Protein AF-A0A3A0A5M6-F1 (afdb_monomer)

Sequence (154 aa):
FPLYAFDETLIRKNWFFARRGNGYIGLTASVPLTLISSGPGAHREIRAYGDEIAWLCQLGSADKEGSFDEFCTQLLTRPALLTVTAVDYTTPCGEKIEFGWSQPLRINGSLQEPRPARHYDSPYCQIGFPAEQIDIQVGDQVLQLDFSAGDESG

Secondary structure (DSSP, 8-state):
--GGGSSEEEEETTEEEEEETTEEEEEEESS-EEE--SSTTTTT-EEE-SSS--EEEEEEEHHHH-SHHHHHHHHHHS-EEE-SSEEEEE-TT--EEEEETTEEEEETTEEP--S-S-SEEETTEEE-SS-SEEEEEETTEEEEEE--------

pLDDT: mean 87.49, std 10.46, range [35.88, 97.62]

Foldseek 3Di:
DQPVQFPDWDDDPQWTWGHDDFKIKIKHKQARKDQACDDPCHNPDIDDDDDQMDMDMAIDGCVGQNDSVSVVVLVVPFDWDHHSAWTFGQHSVGWTWIDGPPDATDTNNHGDDPDDQFPDDDPQWTHGPPDQWTWGDDPPDIDIDGNVPPDPDD

Nearest PDB structures (foldseek):
  2m3x-assembly1_A  TM=3.750E-01  e=1.079E+00  Pyrococcus horikoshii OT3
  4uzr-assembly1_B  TM=3.810E-01  e=1.686E+00  Pyrococcus horikoshii

Radius of gyration: 20.17 Å; Cα contacts (8 Å, |Δi|>4): 268; chains: 1; bounding box: 36×50×45 Å

Mean predicted aligned error: 9.77 Å

Solvent-accessible surface area (backbone atoms only — not comparable to full-atom values): 9196 Å² total; per-residue (Å²): 95,51,56,86,78,35,82,42,73,49,78,55,96,61,32,44,34,39,28,47,91,59,38,35,40,38,37,36,49,44,49,73,61,42,74,36,78,63,71,98,52,37,51,32,37,70,44,69,84,74,95,69,71,33,74,47,78,48,77,49,30,42,91,79,48,43,55,71,66,51,42,51,50,56,59,74,73,48,78,62,50,54,39,65,58,40,37,45,39,61,47,98,90,66,50,39,39,37,35,33,86,92,40,72,44,21,52,72,81,44,78,49,81,93,63,71,85,38,69,39,80,50,100,38,31,74,40,46,74,89,60,53,60,49,63,41,42,60,90,94,46,72,48,78,46,77,59,76,80,73,81,85,83,132

Structure (mmCIF, N/CA/C/O backbone):
data_AF-A0A3A0A5M6-F1
#
_entry.id   AF-A0A3A0A5M6-F1
#
loop_
_atom_site.group_PDB
_atom_site.id
_atom_site.type_symbol
_atom_site.label_atom_id
_atom_site.label_alt_id
_atom_site.label_comp_id
_atom_site.label_asym_id
_atom_site.label_entity_id
_atom_site.label_seq_id
_atom_site.pdbx_PDB_ins_code
_atom_site.Cartn_x
_atom_site.Cartn_y
_atom_site.Cartn_z
_atom_site.occupancy
_atom_site.B_iso_or_equiv
_atom_site.auth_seq_id
_atom_site.auth_comp_id
_atom_site.auth_asym_id
_atom_site.auth_atom_id
_atom_site.pdbx_PDB_model_num
ATOM 1 N N . PHE A 1 1 ? -8.743 1.177 -8.657 1.00 67.50 1 PHE A N 1
ATOM 2 C CA . PHE A 1 1 ? -9.187 2.172 -7.660 1.00 67.50 1 PHE A CA 1
ATOM 3 C C . PHE A 1 1 ? -10.368 2.957 -8.240 1.00 67.50 1 PHE A C 1
ATOM 5 O O . PHE A 1 1 ? -10.160 3.981 -8.881 1.00 67.50 1 PHE A O 1
ATOM 12 N N . PRO A 1 2 ? -11.605 2.442 -8.131 1.00 79.44 2 PRO A N 1
ATOM 13 C CA . PRO A 1 2 ? -12.798 3.131 -8.628 1.00 79.44 2 PRO A CA 1
ATOM 14 C C . PRO A 1 2 ? -13.162 4.316 -7.735 1.00 79.44 2 PRO A C 1
ATOM 16 O O . PRO A 1 2 ? -13.688 4.109 -6.649 1.00 79.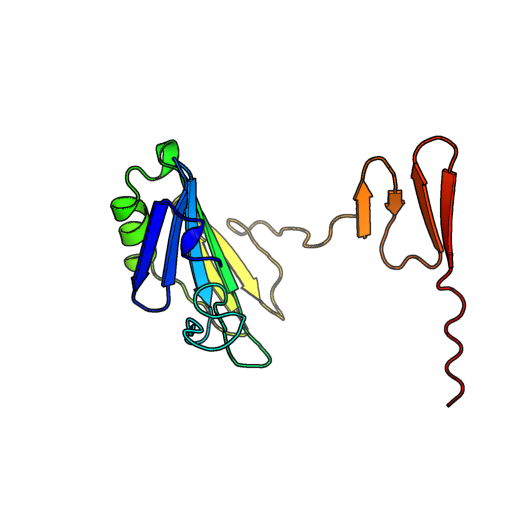44 2 PRO A O 1
ATOM 19 N N . LEU A 1 3 ? -12.926 5.549 -8.198 1.00 82.06 3 LEU A N 1
ATOM 20 C CA . LEU A 1 3 ? -13.213 6.753 -7.403 1.00 82.06 3 LEU A CA 1
ATOM 21 C C . LEU A 1 3 ? -14.687 6.834 -6.979 1.00 82.06 3 LEU A C 1
ATOM 23 O O . LEU A 1 3 ? -14.980 7.187 -5.845 1.00 82.06 3 LEU A O 1
ATOM 27 N N . TYR A 1 4 ? -15.607 6.420 -7.856 1.00 82.56 4 TYR A N 1
ATOM 28 C CA . TYR A 1 4 ? -17.050 6.425 -7.585 1.00 82.56 4 TYR A CA 1
ATOM 29 C C . TYR A 1 4 ? -17.480 5.487 -6.445 1.00 82.56 4 TYR A C 1
ATOM 31 O O . TYR A 1 4 ? -18.594 5.600 -5.941 1.00 82.56 4 TYR A O 1
ATOM 39 N N . ALA A 1 5 ? -16.647 4.506 -6.086 1.00 87.94 5 ALA A N 1
ATOM 40 C CA . ALA A 1 5 ? -16.981 3.523 -5.064 1.00 87.94 5 ALA A CA 1
ATOM 41 C C . ALA A 1 5 ? -16.618 4.000 -3.653 1.00 87.94 5 ALA A C 1
ATOM 43 O O . ALA A 1 5 ? -16.859 3.274 -2.691 1.00 87.94 5 ALA A O 1
ATOM 44 N N . PHE A 1 6 ? -16.040 5.187 -3.512 1.00 92.12 6 PHE A N 1
ATOM 45 C CA . PHE A 1 6 ? -15.626 5.741 -2.232 1.00 92.12 6 PHE A CA 1
ATOM 46 C C . PHE A 1 6 ? -16.515 6.919 -1.849 1.00 92.12 6 PHE A C 1
ATOM 48 O O . PHE A 1 6 ? -17.024 7.632 -2.710 1.00 92.12 6 PHE A O 1
ATOM 55 N N . ASP A 1 7 ? -16.698 7.108 -0.548 1.00 95.19 7 ASP A N 1
ATOM 56 C CA . ASP A 1 7 ? -17.467 8.235 -0.017 1.00 95.19 7 ASP A CA 1
ATOM 57 C C . ASP A 1 7 ? -16.674 9.539 -0.155 1.00 95.19 7 ASP A C 1
ATOM 59 O O . ASP A 1 7 ? -17.245 10.621 -0.244 1.00 95.19 7 ASP A O 1
ATOM 63 N N . GLU A 1 8 ? -15.345 9.427 -0.146 1.00 95.12 8 GLU A N 1
ATOM 64 C CA . GLU A 1 8 ? -14.420 10.548 -0.202 1.00 95.12 8 GLU A CA 1
ATOM 65 C C . GLU A 1 8 ? -13.075 10.092 -0.770 1.00 95.12 8 GLU A C 1
ATOM 67 O O . GLU A 1 8 ? -12.622 8.978 -0.493 1.00 95.12 8 GLU A O 1
ATOM 72 N N . THR A 1 9 ? -12.430 10.946 -1.565 1.00 94.81 9 THR A N 1
ATOM 73 C CA . THR A 1 9 ? -11.112 10.680 -2.154 1.00 94.81 9 THR A CA 1
ATOM 74 C C . THR A 1 9 ? -10.255 11.936 -2.136 1.00 94.81 9 THR A C 1
ATOM 76 O O . THR A 1 9 ? -10.761 13.022 -2.415 1.00 94.81 9 THR A O 1
ATOM 79 N N . LEU A 1 10 ? -8.954 11.786 -1.899 1.00 95.06 10 LEU A N 1
ATOM 80 C CA . LEU A 1 10 ? -7.986 12.881 -1.932 1.00 95.06 10 LEU A CA 1
ATOM 81 C C . LEU A 1 10 ? -6.741 12.440 -2.703 1.00 95.06 10 LEU A C 1
ATOM 83 O O . LEU A 1 10 ? -6.205 11.365 -2.456 1.00 95.06 10 LEU A O 1
ATOM 87 N N . ILE A 1 11 ? -6.257 13.278 -3.619 1.00 93.62 11 ILE A N 1
ATOM 88 C CA . ILE A 1 11 ? -5.008 13.039 -4.351 1.00 93.62 11 ILE A CA 1
ATOM 89 C C . ILE A 1 11 ? -4.036 14.156 -3.994 1.00 93.62 11 ILE A C 1
ATOM 91 O O . ILE A 1 11 ? -4.310 15.327 -4.259 1.00 93.62 11 ILE A O 1
ATOM 95 N N . ARG A 1 12 ? -2.906 13.820 -3.364 1.00 94.50 12 ARG A N 1
ATOM 96 C CA . ARG A 1 12 ? -1.949 14.826 -2.881 1.00 94.50 12 ARG A CA 1
ATOM 97 C C . ARG A 1 12 ? -0.543 14.253 -2.750 1.00 94.50 12 ARG A C 1
ATOM 99 O O . ARG A 1 12 ? -0.368 13.203 -2.154 1.00 94.50 12 ARG A O 1
ATOM 106 N N . LYS A 1 13 ? 0.474 14.968 -3.254 1.00 91.56 13 LYS A N 1
ATOM 107 C CA . LYS A 1 13 ? 1.904 14.589 -3.145 1.00 91.56 13 LYS A CA 1
ATOM 108 C C . LYS A 1 13 ? 2.176 13.108 -3.483 1.00 91.56 13 LYS A C 1
ATOM 110 O O . LYS A 1 13 ? 2.801 12.401 -2.703 1.00 91.56 13 LYS A O 1
ATOM 115 N N . ASN A 1 14 ? 1.688 12.650 -4.635 1.00 93.62 14 ASN A N 1
ATOM 116 C CA . ASN A 1 14 ? 1.785 11.260 -5.105 1.00 93.62 14 ASN A CA 1
ATOM 117 C C . ASN A 1 14 ? 0.960 10.209 -4.338 1.00 93.62 14 ASN A C 1
ATOM 119 O O . ASN A 1 14 ? 0.973 9.041 -4.707 1.00 93.62 14 ASN A O 1
ATOM 123 N N . TRP A 1 15 ? 0.211 10.604 -3.313 1.00 95.19 15 TRP A N 1
ATOM 124 C CA . TRP A 1 15 ? -0.703 9.711 -2.617 1.00 95.19 15 TRP A CA 1
ATOM 125 C C . TRP A 1 15 ? -2.112 9.785 -3.190 1.00 95.19 15 TRP A C 1
ATOM 127 O O . TRP A 1 15 ? -2.624 10.868 -3.485 1.00 95.19 15 TRP A O 1
ATOM 137 N N . PHE A 1 16 ? -2.744 8.620 -3.271 1.00 96.06 16 PHE A N 1
ATOM 138 C CA . PHE A 1 16 ? -4.157 8.429 -3.546 1.00 96.06 16 PHE A CA 1
ATOM 139 C C . PHE A 1 16 ? -4.833 7.903 -2.289 1.00 96.06 16 PHE A C 1
ATOM 141 O O . PHE A 1 16 ? -4.589 6.775 -1.863 1.00 96.06 16 PHE A O 1
ATOM 148 N N . PHE A 1 17 ? -5.690 8.727 -1.705 1.00 96.81 17 PHE A N 1
ATOM 149 C CA . PHE A 1 17 ? -6.452 8.399 -0.515 1.00 96.81 17 PHE A CA 1
ATOM 150 C C . PHE A 1 17 ? -7.912 8.162 -0.862 1.00 96.81 17 PHE A C 1
ATOM 152 O O . PHE A 1 17 ? -8.474 8.845 -1.724 1.00 96.81 17 PHE A O 1
ATOM 159 N N . ALA A 1 18 ? -8.540 7.236 -0.149 1.00 96.81 18 ALA A N 1
ATOM 160 C CA . ALA A 1 18 ? -9.980 7.063 -0.190 1.00 96.81 18 ALA A CA 1
ATOM 161 C C . ALA A 1 18 ? -10.559 6.601 1.145 1.00 96.81 18 ALA A C 1
ATOM 163 O O . ALA A 1 18 ? -9.887 5.935 1.937 1.00 96.81 18 ALA A O 1
ATOM 164 N N . ARG A 1 19 ? -11.838 6.919 1.346 1.00 97.31 19 ARG A N 1
ATOM 165 C CA . ARG A 1 19 ? -12.651 6.472 2.475 1.00 97.31 19 ARG A CA 1
ATOM 166 C C . ARG A 1 19 ? -13.902 5.743 2.004 1.00 97.31 19 ARG A C 1
ATOM 168 O O . ARG A 1 19 ? -14.564 6.166 1.058 1.00 97.31 19 ARG A O 1
ATOM 175 N N . ARG A 1 20 ? -14.273 4.687 2.726 1.00 96.50 20 ARG A N 1
ATOM 176 C CA . ARG A 1 20 ? -15.591 4.048 2.642 1.00 96.50 20 ARG A CA 1
ATOM 177 C C . ARG A 1 20 ? -16.085 3.714 4.045 1.00 96.50 20 ARG A C 1
ATOM 179 O O . ARG A 1 20 ? -15.456 2.928 4.750 1.00 96.50 20 ARG A O 1
ATOM 186 N N . GLY A 1 21 ? -17.205 4.302 4.456 1.00 95.81 21 GLY A N 1
ATOM 187 C CA . GLY A 1 21 ? -17.671 4.266 5.838 1.00 95.81 21 GLY A CA 1
ATOM 188 C C . GLY A 1 21 ? -16.569 4.747 6.784 1.00 95.81 21 GLY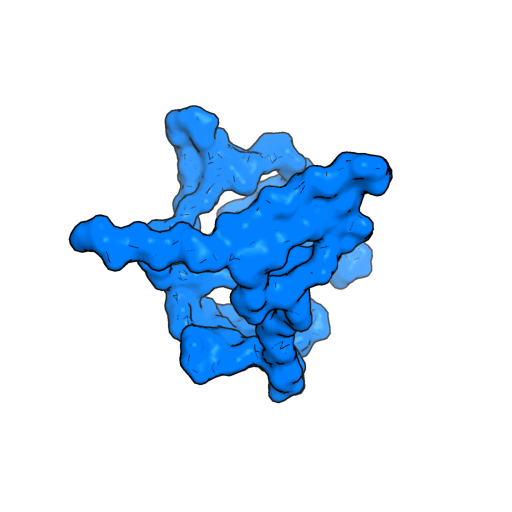 A C 1
ATOM 189 O O . GLY A 1 21 ? -16.041 5.849 6.611 1.00 95.81 21 GLY A O 1
ATOM 190 N N . ASN A 1 22 ? -16.193 3.872 7.718 1.00 96.25 22 ASN A N 1
ATOM 191 C CA . ASN A 1 22 ? -15.133 4.097 8.701 1.00 96.25 22 ASN A CA 1
ATOM 192 C C . ASN A 1 22 ? -13.772 3.514 8.279 1.00 96.25 22 ASN A C 1
ATOM 194 O O . ASN A 1 22 ? -12.868 3.479 9.105 1.00 96.25 22 ASN A O 1
ATOM 198 N N . GLY A 1 23 ? -13.621 3.011 7.049 1.00 96.69 23 GLY A N 1
ATOM 199 C CA . GLY A 1 23 ? -12.370 2.443 6.538 1.00 96.69 23 GLY A CA 1
ATOM 200 C C . GLY A 1 23 ? -11.633 3.400 5.604 1.00 96.69 23 GLY A C 1
ATOM 201 O O . GLY A 1 23 ? -12.259 4.041 4.753 1.00 96.69 23 GLY A O 1
ATOM 202 N N . TYR A 1 24 ? -10.309 3.470 5.741 1.00 97.31 24 TYR A N 1
ATOM 203 C CA . TYR A 1 24 ? -9.419 4.344 4.974 1.00 97.31 24 TYR A CA 1
ATOM 204 C C . TYR A 1 24 ? -8.363 3.541 4.220 1.00 97.31 24 TYR A C 1
ATOM 206 O O . TYR A 1 24 ? -7.890 2.503 4.683 1.00 97.31 24 TYR A O 1
ATOM 214 N N . ILE A 1 25 ? -7.952 4.065 3.071 1.00 96.19 25 ILE A N 1
ATOM 215 C CA . ILE A 1 25 ? -6.805 3.575 2.312 1.00 96.19 25 ILE A CA 1
ATOM 216 C C . ILE A 1 25 ? -5.969 4.759 1.836 1.00 96.19 25 ILE A C 1
ATOM 218 O O . ILE A 1 25 ? -6.509 5.756 1.358 1.00 96.19 25 ILE A O 1
ATOM 222 N N . GLY A 1 26 ? -4.652 4.637 1.958 1.00 95.75 26 GLY A N 1
ATOM 223 C CA . GLY A 1 26 ? -3.664 5.480 1.299 1.00 95.75 26 GLY A CA 1
ATOM 224 C C . GLY A 1 26 ? -2.774 4.613 0.418 1.00 95.75 26 GLY A C 1
ATOM 225 O O . GLY A 1 26 ? -2.207 3.630 0.891 1.00 95.75 26 GLY A O 1
ATOM 226 N N . LEU A 1 27 ? -2.651 4.974 -0.855 1.00 95.50 27 LEU A N 1
ATOM 227 C CA . LEU A 1 27 ? -1.825 4.281 -1.838 1.00 95.50 27 LEU A CA 1
ATOM 228 C C . LEU A 1 27 ? -0.789 5.242 -2.425 1.00 95.50 27 LEU A C 1
ATOM 230 O O . LEU A 1 27 ? -1.138 6.342 -2.850 1.00 95.50 27 LEU A O 1
ATOM 234 N N . THR A 1 28 ? 0.468 4.818 -2.482 1.00 94.50 28 THR A N 1
ATOM 235 C CA . THR A 1 28 ? 1.551 5.526 -3.179 1.00 94.50 28 THR A CA 1
ATOM 236 C C . THR A 1 28 ? 2.503 4.530 -3.839 1.00 94.50 28 THR A C 1
ATOM 238 O O . THR A 1 28 ? 2.403 3.318 -3.623 1.00 94.50 28 THR A O 1
ATOM 241 N N . ALA A 1 29 ? 3.426 5.035 -4.649 1.00 94.12 29 ALA A N 1
ATOM 242 C CA . ALA A 1 29 ? 4.473 4.244 -5.279 1.00 94.12 29 ALA A CA 1
ATOM 243 C C . ALA A 1 29 ? 5.808 4.999 -5.309 1.00 94.12 29 ALA A C 1
ATOM 245 O O . ALA A 1 29 ? 5.854 6.219 -5.129 1.00 94.12 29 ALA A O 1
ATOM 246 N N . SER A 1 30 ? 6.892 4.266 -5.576 1.00 93.00 30 SER A N 1
ATOM 247 C CA . SER A 1 30 ? 8.243 4.816 -5.774 1.00 93.00 30 SER A CA 1
ATOM 248 C C . SER A 1 30 ? 8.347 5.744 -6.989 1.00 93.00 30 SER A C 1
ATOM 250 O O . SER A 1 30 ? 9.332 6.464 -7.134 1.00 93.00 30 SER A O 1
ATOM 252 N N . VAL A 1 31 ? 7.339 5.734 -7.866 1.00 92.88 31 VAL A N 1
ATOM 253 C CA . VAL A 1 31 ? 7.233 6.587 -9.055 1.00 92.88 31 VAL A CA 1
ATOM 254 C C . VAL A 1 31 ? 5.922 7.387 -9.039 1.00 92.88 31 VAL A C 1
ATOM 256 O O . VAL A 1 31 ? 4.987 7.021 -8.317 1.00 92.88 31 VAL A O 1
ATOM 259 N N . PRO A 1 32 ? 5.814 8.476 -9.827 1.00 93.38 32 PRO A N 1
ATOM 260 C CA . PRO A 1 32 ? 4.580 9.243 -9.937 1.00 93.38 32 PRO A CA 1
ATOM 261 C C . PRO A 1 32 ? 3.379 8.402 -10.392 1.00 93.38 32 PRO A C 1
ATOM 263 O O . PRO A 1 32 ? 3.436 7.690 -11.396 1.00 93.38 32 PRO A O 1
ATOM 266 N N . LEU A 1 33 ? 2.271 8.534 -9.671 1.00 94.00 33 L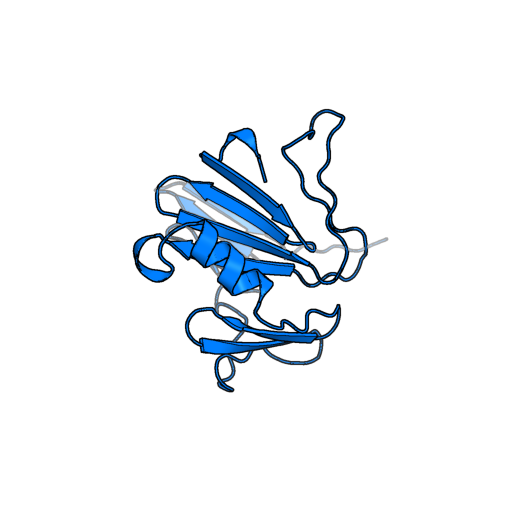EU A N 1
ATOM 267 C CA . LEU A 1 33 ? 0.999 7.886 -9.945 1.00 94.00 33 LEU A CA 1
ATOM 268 C C . LEU A 1 33 ? 0.120 8.766 -10.835 1.00 94.00 33 LEU A C 1
ATOM 270 O O . LEU A 1 33 ? -0.070 9.956 -10.583 1.00 94.00 33 LEU A O 1
ATOM 274 N N . THR A 1 34 ? -0.464 8.156 -11.863 1.00 92.38 34 THR A N 1
ATOM 275 C CA . THR A 1 34 ? -1.373 8.810 -12.808 1.00 92.38 34 THR A CA 1
ATOM 276 C C . THR A 1 34 ? -2.780 8.253 -12.652 1.00 92.38 34 THR A C 1
ATOM 278 O O . THR A 1 34 ? -2.999 7.054 -12.826 1.00 92.38 34 THR A O 1
ATOM 281 N N . LEU A 1 35 ? -3.751 9.126 -12.380 1.00 90.25 35 LEU A N 1
ATOM 282 C CA . LEU A 1 35 ? -5.164 8.780 -12.512 1.00 90.25 35 LEU A CA 1
ATOM 283 C C . LEU A 1 35 ? -5.534 8.760 -13.994 1.00 90.25 35 LEU A C 1
ATOM 285 O O . LEU A 1 35 ? -5.402 9.773 -14.680 1.00 90.25 35 LEU A O 1
ATOM 289 N N . ILE A 1 36 ? -6.049 7.637 -14.478 1.00 91.50 36 ILE A N 1
ATOM 290 C CA . ILE A 1 36 ? -6.558 7.559 -15.846 1.00 91.50 36 ILE A CA 1
ATOM 291 C C . ILE A 1 36 ? -7.905 8.277 -15.905 1.00 91.50 36 ILE A C 1
ATOM 293 O O . ILE A 1 36 ? -8.833 7.898 -15.199 1.00 91.50 36 ILE A O 1
ATOM 297 N N . SER A 1 37 ? -8.017 9.322 -16.726 1.00 86.06 37 SER A N 1
ATOM 298 C CA . SER A 1 37 ? -9.216 10.170 -16.850 1.00 86.06 37 SER A CA 1
ATOM 299 C C . SER A 1 37 ? -9.966 9.999 -18.175 1.00 86.06 37 SER A C 1
ATOM 301 O O . SER A 1 37 ? -10.987 10.646 -18.390 1.00 86.06 37 SER A O 1
ATOM 303 N N . SER A 1 38 ? -9.492 9.127 -19.068 1.00 85.75 38 SER A N 1
ATOM 304 C CA . SER A 1 38 ? -10.107 8.874 -20.374 1.00 85.75 38 SER A CA 1
ATOM 305 C C . SER A 1 38 ? -10.101 7.386 -20.744 1.00 85.75 38 SER A C 1
ATOM 307 O O . SER A 1 38 ? -9.360 6.583 -20.175 1.00 85.75 38 SER A O 1
ATOM 309 N N . GLY A 1 39 ? -10.969 7.011 -21.688 1.00 84.50 39 GLY A N 1
ATOM 310 C CA . GLY A 1 39 ? -11.160 5.624 -22.118 1.00 84.50 39 GLY A CA 1
ATOM 311 C C . GLY A 1 39 ? -12.030 4.783 -21.166 1.00 84.50 39 GLY A C 1
ATOM 312 O O . GLY A 1 39 ? -12.557 5.295 -20.179 1.00 84.50 39 GLY A O 1
ATOM 313 N N . PRO A 1 40 ? -12.199 3.476 -21.442 1.00 76.19 40 PRO A N 1
ATOM 314 C CA . PRO A 1 40 ? -13.114 2.603 -20.689 1.00 76.19 40 PRO A CA 1
ATOM 315 C C . PRO A 1 40 ? -12.785 2.453 -19.191 1.00 76.19 40 PRO A C 1
ATOM 317 O O . PRO A 1 40 ? -13.668 2.155 -18.386 1.00 76.19 40 PRO A O 1
ATOM 320 N N . GLY A 1 41 ? -11.516 2.657 -18.816 1.00 72.25 41 GLY A N 1
ATOM 321 C CA . GLY A 1 41 ? -11.014 2.607 -17.436 1.00 72.25 41 GLY A CA 1
ATOM 322 C C . GLY A 1 41 ? -10.969 3.961 -16.717 1.00 72.25 41 GLY A C 1
ATOM 323 O O . GLY A 1 41 ? -10.451 4.034 -15.599 1.00 72.25 41 GLY A O 1
ATOM 324 N N . ALA A 1 42 ? -11.487 5.030 -17.335 1.00 80.19 42 ALA A N 1
ATOM 325 C CA . ALA A 1 42 ? -11.470 6.374 -16.767 1.00 80.19 42 ALA A CA 1
ATOM 326 C C . ALA A 1 42 ? -12.032 6.402 -15.337 1.00 80.19 42 ALA A C 1
ATOM 328 O O . ALA A 1 42 ? -13.065 5.802 -15.039 1.00 80.19 42 ALA A O 1
ATOM 329 N N . HIS A 1 43 ? -11.332 7.101 -14.447 1.00 81.44 43 HIS A N 1
ATOM 330 C CA . HIS A 1 43 ? -11.639 7.273 -13.027 1.00 81.44 43 HIS A CA 1
ATOM 331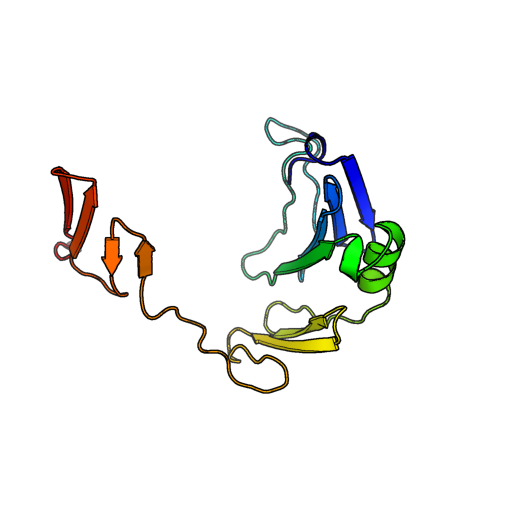 C C . HIS A 1 43 ? -11.713 5.966 -12.218 1.00 81.44 43 HIS A C 1
ATOM 333 O O . HIS A 1 43 ? -12.229 5.947 -11.096 1.00 81.44 43 HIS A O 1
ATOM 339 N N . ARG A 1 44 ? -11.194 4.863 -12.776 1.00 84.31 44 ARG A N 1
ATOM 340 C CA . ARG A 1 44 ? -11.173 3.535 -12.140 1.00 84.31 44 ARG A CA 1
ATOM 341 C C . ARG A 1 44 ? -9.783 2.946 -11.984 1.00 84.31 44 ARG A C 1
ATOM 343 O O . ARG A 1 44 ? -9.602 1.965 -11.253 1.00 84.31 44 ARG A O 1
ATOM 350 N N . GLU A 1 45 ? -8.807 3.573 -12.615 1.00 87.38 45 GLU A N 1
ATOM 351 C CA . GLU A 1 45 ? -7.457 3.067 -12.735 1.00 87.38 45 GLU A CA 1
ATOM 352 C C . GLU A 1 45 ? -6.444 4.122 -12.295 1.00 87.38 45 GLU A C 1
ATOM 354 O O . GLU A 1 45 ? -6.506 5.285 -12.696 1.00 87.38 45 GLU A O 1
ATOM 359 N N . ILE A 1 46 ? -5.508 3.679 -11.461 1.00 90.50 46 ILE A N 1
ATOM 360 C CA . ILE A 1 46 ? -4.304 4.421 -11.109 1.00 90.50 46 ILE A CA 1
ATOM 361 C C . ILE A 1 46 ? -3.152 3.635 -11.715 1.00 90.50 46 ILE A C 1
ATOM 363 O O . ILE A 1 46 ? -3.082 2.421 -11.520 1.00 90.50 46 ILE A O 1
ATOM 367 N N . ARG A 1 47 ? -2.263 4.316 -12.435 1.00 92.38 47 ARG A N 1
ATOM 368 C CA . ARG A 1 47 ? -1.082 3.702 -13.040 1.00 92.38 47 ARG A CA 1
ATOM 369 C C . ARG A 1 47 ? 0.193 4.272 -12.456 1.00 92.38 47 ARG A C 1
ATOM 371 O O . ARG A 1 47 ? 0.324 5.485 -12.312 1.00 92.38 47 ARG A O 1
ATOM 378 N N . ALA A 1 48 ? 1.129 3.376 -12.197 1.00 93.00 48 ALA A N 1
ATOM 379 C CA . ALA A 1 48 ? 2.538 3.674 -12.035 1.00 93.00 48 ALA A CA 1
ATOM 380 C C . ALA A 1 48 ? 3.240 3.107 -13.275 1.00 93.00 48 ALA A C 1
ATOM 382 O O . ALA A 1 48 ? 3.001 1.952 -13.623 1.00 93.00 48 ALA A O 1
ATOM 383 N N . TYR A 1 49 ? 4.033 3.915 -13.975 1.00 91.75 49 TYR A N 1
ATOM 384 C CA . TYR A 1 49 ? 4.704 3.487 -15.205 1.00 91.75 49 TYR A CA 1
ATOM 385 C C . TYR A 1 49 ? 6.162 3.124 -14.919 1.00 91.75 49 TYR A C 1
ATOM 387 O O . TYR A 1 49 ? 6.881 3.922 -14.318 1.00 91.75 49 TYR A O 1
ATOM 395 N N . GLY A 1 50 ? 6.582 1.942 -15.371 1.00 88.88 50 GLY A N 1
ATOM 396 C CA . GLY A 1 50 ? 7.924 1.394 -15.171 1.00 88.88 50 GLY A CA 1
ATOM 397 C C . GLY A 1 50 ? 7.891 -0.115 -14.921 1.00 88.88 50 GLY A C 1
ATOM 398 O O . GLY A 1 50 ? 6.841 -0.664 -14.592 1.00 88.88 50 GLY A O 1
ATOM 399 N N . ASP A 1 51 ? 9.043 -0.764 -15.071 1.00 86.31 51 ASP A N 1
ATOM 400 C CA . ASP A 1 51 ? 9.173 -2.220 -14.902 1.00 86.31 51 ASP A CA 1
ATOM 401 C C . ASP A 1 51 ? 9.488 -2.612 -13.453 1.00 86.31 51 ASP A C 1
ATOM 403 O O . ASP A 1 51 ? 9.154 -3.705 -13.001 1.00 86.31 51 ASP A O 1
ATOM 407 N N . GLU A 1 52 ? 10.084 -1.694 -12.693 1.00 88.25 52 GLU A N 1
ATOM 408 C CA . GLU A 1 52 ? 10.465 -1.911 -11.305 1.00 88.25 52 GLU A CA 1
ATOM 409 C C . GLU A 1 52 ? 9.839 -0.819 -10.428 1.00 88.25 52 GLU A C 1
ATOM 411 O O . GLU A 1 52 ? 10.207 0.357 -10.490 1.00 88.25 52 GLU A O 1
ATOM 416 N N . ILE A 1 53 ? 8.836 -1.193 -9.631 1.00 90.88 53 ILE A N 1
ATOM 417 C CA . ILE A 1 53 ? 8.030 -0.244 -8.856 1.00 90.88 53 ILE A CA 1
ATOM 418 C C . ILE A 1 53 ? 7.739 -0.825 -7.479 1.00 90.88 53 ILE A C 1
ATOM 420 O O . ILE A 1 53 ? 7.145 -1.897 -7.361 1.00 90.88 53 ILE A O 1
ATOM 424 N N . ALA A 1 54 ? 8.086 -0.077 -6.434 1.00 90.19 54 ALA A N 1
ATOM 425 C CA . ALA A 1 54 ? 7.635 -0.379 -5.086 1.00 90.19 54 ALA A CA 1
ATOM 426 C C . ALA A 1 54 ? 6.307 0.335 -4.822 1.00 90.19 54 ALA A C 1
ATOM 428 O O . ALA A 1 54 ? 6.183 1.542 -5.039 1.00 90.19 54 ALA A O 1
ATOM 429 N N . TRP A 1 55 ? 5.320 -0.412 -4.335 1.00 92.00 55 TRP A N 1
ATOM 430 C CA . TRP A 1 55 ? 4.023 0.114 -3.922 1.00 92.00 55 TRP A CA 1
ATOM 431 C C . TRP A 1 55 ? 3.920 0.112 -2.404 1.00 92.00 55 TRP A C 1
ATOM 433 O O . TRP A 1 55 ? 4.327 -0.846 -1.749 1.00 92.00 55 TRP A O 1
ATOM 443 N N . LEU A 1 56 ? 3.322 1.164 -1.855 1.00 92.38 56 LEU A N 1
ATOM 444 C CA . LEU A 1 56 ? 2.987 1.250 -0.442 1.00 92.38 56 LEU A CA 1
ATOM 445 C C . LEU A 1 56 ? 1.481 1.457 -0.304 1.00 92.38 56 LEU A C 1
ATOM 447 O O . LEU A 1 56 ? 0.925 2.436 -0.804 1.00 92.38 56 LEU A O 1
ATOM 451 N N . CYS A 1 57 ? 0.837 0.522 0.390 1.00 93.88 57 CYS A N 1
ATOM 452 C CA . CYS A 1 57 ? -0.575 0.574 0.731 1.00 93.88 57 CYS A CA 1
ATOM 453 C C . CYS A 1 57 ? -0.711 0.607 2.252 1.00 93.88 57 CYS A C 1
ATOM 455 O O . CYS A 1 57 ? -0.356 -0.353 2.930 1.00 93.88 57 CYS A O 1
ATOM 457 N N . GLN A 1 58 ? -1.258 1.699 2.777 1.00 94.81 58 GLN A N 1
ATOM 458 C CA . GLN A 1 58 ? -1.585 1.838 4.187 1.00 94.81 58 GLN A CA 1
ATOM 459 C C . GLN A 1 58 ? -3.100 1.802 4.348 1.00 94.81 58 GLN A C 1
ATOM 461 O O . GLN A 1 58 ? -3.819 2.614 3.764 1.00 94.81 58 GLN A O 1
ATOM 466 N N . LEU A 1 59 ? -3.578 0.867 5.162 1.00 95.38 59 LEU A N 1
ATOM 467 C CA . LEU A 1 59 ? -4.974 0.807 5.577 1.00 95.38 59 LEU A CA 1
ATOM 468 C C . LEU A 1 59 ? -5.142 1.519 6.917 1.00 95.38 59 LEU A C 1
ATOM 470 O O . LEU A 1 59 ? -4.223 1.537 7.737 1.00 95.38 59 LEU A O 1
ATOM 474 N N . GLY A 1 60 ? -6.315 2.097 7.129 1.00 94.50 60 GLY A N 1
ATOM 475 C CA . GLY A 1 60 ? -6.673 2.774 8.367 1.00 94.50 60 GLY A CA 1
ATOM 476 C C . GLY A 1 60 ? -8.168 2.699 8.633 1.00 94.50 60 GLY A C 1
ATOM 477 O O . GLY A 1 60 ? -8.940 2.150 7.842 1.00 94.50 60 GLY A O 1
ATOM 478 N N . SER A 1 61 ? -8.581 3.249 9.762 1.00 96.00 61 SER A N 1
ATOM 479 C CA . SER A 1 61 ? -9.971 3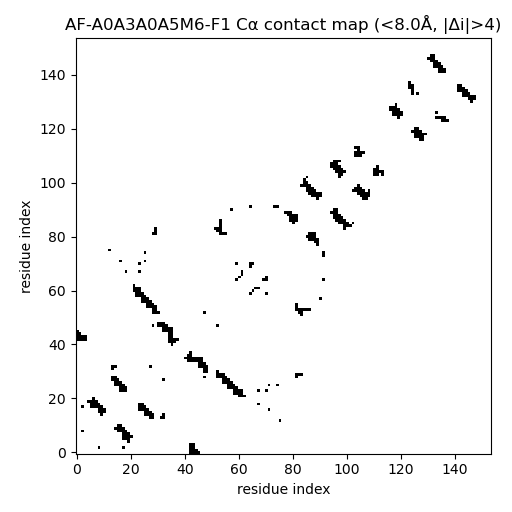.313 10.182 1.00 96.00 61 SER A CA 1
ATOM 480 C C . SER A 1 61 ? -10.236 4.500 11.096 1.00 96.00 61 SER A C 1
ATOM 482 O O . SER A 1 61 ? -9.322 5.012 11.744 1.00 96.00 61 SER A O 1
ATOM 484 N N . ALA A 1 62 ? -11.508 4.875 11.211 1.00 95.75 62 ALA A N 1
ATOM 485 C CA . ALA A 1 62 ? -11.930 5.938 12.113 1.00 95.75 62 ALA A CA 1
ATOM 486 C C . ALA A 1 62 ? -11.532 5.680 13.574 1.00 95.75 62 ALA A C 1
ATOM 488 O O . ALA A 1 62 ? -11.108 6.595 14.276 1.00 95.75 62 ALA A O 1
ATOM 489 N N . ASP A 1 63 ? -11.604 4.419 14.003 1.00 94.00 63 ASP A N 1
ATOM 490 C CA . ASP A 1 63 ? -11.348 4.021 15.388 1.00 94.00 63 ASP A CA 1
ATOM 491 C C . ASP A 1 63 ? -9.867 4.133 15.782 1.00 94.00 63 ASP A C 1
ATOM 493 O O . ASP A 1 63 ? -9.554 4.310 16.958 1.00 94.00 63 ASP A O 1
ATOM 497 N N . LYS A 1 64 ? -8.949 4.011 14.813 1.00 91.94 64 LYS A N 1
ATOM 498 C CA . LYS A 1 64 ? -7.499 4.003 15.060 1.00 91.94 64 LYS A CA 1
ATOM 499 C C . LYS A 1 64 ? -6.823 5.322 14.701 1.00 91.94 64 LYS A C 1
ATOM 501 O O . LYS A 1 64 ? -5.972 5.788 15.452 1.00 91.94 64 LYS A O 1
ATOM 506 N N . GLU A 1 65 ? -7.181 5.918 13.565 1.00 93.19 65 GLU A N 1
ATOM 507 C CA . GLU A 1 65 ? -6.505 7.108 13.033 1.00 93.19 65 GLU A CA 1
ATOM 508 C C . GLU A 1 65 ? -7.359 8.382 13.089 1.00 93.19 65 GLU A C 1
ATOM 510 O O . GLU A 1 65 ? -6.888 9.439 12.666 1.00 93.19 65 GLU A O 1
ATOM 515 N N . GLY A 1 66 ? -8.573 8.303 13.642 1.00 95.19 66 GLY A N 1
ATOM 516 C CA . GLY A 1 66 ? -9.481 9.438 13.761 1.00 95.19 66 GLY A CA 1
ATOM 517 C C . GLY A 1 66 ? -10.180 9.756 12.443 1.00 95.19 66 GLY A C 1
ATOM 518 O O . GLY A 1 66 ? -10.576 8.875 11.685 1.00 95.19 66 GLY A O 1
ATOM 519 N N . SER A 1 67 ? -10.385 11.028 12.147 1.00 97.25 67 SER A N 1
ATOM 520 C CA . SER A 1 67 ? -10.976 11.465 10.886 1.00 97.25 67 SER A CA 1
ATOM 521 C C . SER A 1 67 ? -10.110 11.099 9.671 1.00 97.25 67 SER A C 1
ATOM 523 O O . SER A 1 67 ? -8.905 10.858 9.755 1.00 97.25 67 SER A O 1
ATOM 525 N N . PHE A 1 68 ? -10.730 11.091 8.493 1.00 97.62 68 PHE A N 1
ATOM 526 C CA . PHE A 1 68 ? -10.020 10.840 7.238 1.00 97.62 68 PHE A CA 1
ATOM 527 C C . PHE A 1 68 ? -8.927 11.873 6.946 1.00 97.62 68 PHE A C 1
ATOM 529 O O . PHE A 1 68 ? -7.871 11.518 6.421 1.00 97.62 68 PHE A O 1
ATOM 536 N N . ASP A 1 69 ? -9.153 13.136 7.311 1.00 97.44 69 ASP A N 1
ATOM 537 C CA . ASP A 1 69 ? -8.159 14.198 7.147 1.00 97.44 69 ASP A CA 1
ATOM 538 C C . ASP A 1 69 ? -6.956 14.001 8.082 1.00 97.44 69 ASP A C 1
ATOM 540 O O . ASP A 1 69 ? -5.809 14.163 7.657 1.00 97.44 69 ASP A O 1
ATOM 544 N N . GLU A 1 70 ? -7.192 13.554 9.322 1.00 96.50 70 GLU A N 1
ATOM 545 C CA . GLU A 1 70 ? -6.123 13.180 10.254 1.00 96.50 70 GLU A CA 1
ATOM 546 C C . GLU A 1 70 ? -5.297 12.016 9.699 1.00 96.50 70 GLU A C 1
ATOM 548 O O . GLU A 1 70 ? -4.068 12.105 9.668 1.00 96.50 70 GLU A O 1
ATOM 553 N N . PHE A 1 71 ? -5.943 10.973 9.167 1.00 96.69 71 PHE A N 1
ATOM 554 C CA . PHE A 1 71 ? -5.259 9.869 8.4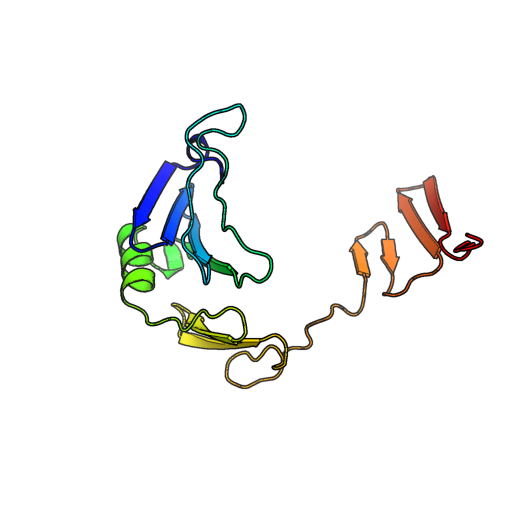86 1.00 96.69 71 PHE A CA 1
ATOM 555 C C . PHE A 1 71 ? -4.400 10.354 7.304 1.00 96.69 71 PHE A C 1
ATOM 557 O O . PHE A 1 71 ? -3.211 10.031 7.218 1.00 96.69 71 PHE A O 1
ATOM 564 N N . CYS A 1 72 ? -4.960 11.178 6.412 1.00 96.75 72 CYS A N 1
ATOM 565 C CA . CYS A 1 72 ? -4.227 11.722 5.266 1.00 96.75 72 CYS A CA 1
ATOM 566 C C . CYS A 1 72 ? -3.026 12.568 5.715 1.00 96.75 72 CYS A C 1
ATOM 568 O O . CYS A 1 72 ? -1.915 12.414 5.201 1.00 96.75 72 CYS A O 1
ATOM 570 N N . THR A 1 73 ? -3.226 13.441 6.703 1.00 95.88 73 THR A N 1
ATOM 571 C CA . THR A 1 73 ? -2.181 14.307 7.263 1.00 95.88 73 THR A CA 1
ATOM 572 C C . THR A 1 73 ? -1.060 13.491 7.899 1.00 95.88 73 THR A C 1
ATOM 574 O O . THR A 1 73 ? 0.120 13.790 7.686 1.00 95.88 73 THR A O 1
ATOM 577 N N . GLN A 1 74 ? -1.402 12.416 8.607 1.00 94.56 74 GLN A N 1
ATOM 578 C CA . GLN A 1 74 ? -0.434 11.499 9.197 1.00 94.56 74 GLN A CA 1
ATOM 579 C C . GLN A 1 74 ? 0.463 10.828 8.152 1.00 94.56 74 GLN A C 1
ATOM 581 O O . GLN A 1 74 ? 1.653 10.665 8.418 1.00 94.56 74 GLN A O 1
ATOM 586 N N . LEU A 1 75 ? -0.061 10.456 6.977 1.00 94.81 75 LEU A N 1
ATOM 587 C CA . LEU A 1 75 ? 0.764 9.853 5.918 1.00 94.81 75 LEU A CA 1
ATOM 588 C C . LEU A 1 75 ? 1.577 10.898 5.149 1.00 94.81 75 LEU A C 1
ATOM 590 O O . LEU A 1 75 ? 2.721 10.645 4.789 1.00 94.81 75 LEU A O 1
ATOM 594 N N . LEU A 1 76 ? 1.025 12.095 4.934 1.00 94.31 76 LEU A N 1
ATOM 595 C CA . LEU A 1 76 ? 1.695 13.170 4.191 1.00 94.31 76 LEU A CA 1
ATOM 596 C C . LEU A 1 76 ? 2.859 13.825 4.944 1.00 94.31 76 LEU A C 1
ATOM 598 O O . LEU A 1 76 ? 3.717 14.448 4.314 1.00 94.31 76 LEU A O 1
ATOM 602 N N . THR A 1 77 ? 2.847 13.762 6.275 1.00 92.38 77 THR A N 1
ATOM 603 C CA . THR A 1 77 ? 3.884 14.348 7.141 1.00 92.38 77 THR A CA 1
ATOM 604 C C . THR A 1 77 ? 4.928 13.329 7.594 1.00 92.38 77 THR A C 1
ATOM 606 O O . THR A 1 77 ? 5.967 13.721 8.125 1.00 92.38 77 THR A O 1
ATOM 609 N N . ARG A 1 78 ? 4.693 12.033 7.351 1.00 88.88 78 ARG A N 1
ATOM 610 C CA . ARG A 1 78 ? 5.648 10.967 7.654 1.00 88.88 78 ARG A CA 1
ATOM 611 C C . ARG A 1 78 ? 6.656 10.786 6.515 1.00 88.88 78 ARG A C 1
ATOM 613 O O . ARG A 1 78 ? 6.251 10.687 5.356 1.00 88.88 78 ARG A O 1
ATOM 620 N N . PRO A 1 79 ? 7.963 10.708 6.814 1.00 77.50 79 PRO A N 1
ATOM 621 C CA . PRO A 1 79 ? 8.946 10.321 5.817 1.00 77.50 79 PRO A CA 1
ATOM 622 C C . PRO A 1 79 ? 8.758 8.842 5.462 1.00 77.50 79 PRO A C 1
ATOM 624 O O . PRO A 1 79 ? 8.620 7.993 6.340 1.00 77.50 79 PRO A O 1
ATOM 627 N N . ALA A 1 80 ? 8.771 8.543 4.169 1.00 83.44 80 ALA A N 1
ATOM 628 C CA . ALA A 1 80 ? 8.859 7.189 3.645 1.00 83.44 80 ALA A CA 1
ATOM 629 C C . ALA A 1 80 ? 9.982 7.181 2.609 1.00 83.44 80 ALA A C 1
ATOM 631 O O . ALA A 1 80 ? 9.938 7.961 1.653 1.00 83.44 80 ALA A O 1
ATOM 632 N N . LEU A 1 81 ? 10.990 6.331 2.798 1.00 83.81 81 LEU A N 1
ATOM 633 C CA . LEU A 1 81 ? 11.945 6.048 1.738 1.00 83.81 81 LEU A CA 1
ATOM 634 C C . LEU A 1 81 ? 11.353 4.921 0.904 1.00 83.81 81 LEU A C 1
ATOM 636 O O . LEU A 1 81 ? 11.397 3.757 1.291 1.00 83.81 81 LEU A O 1
ATOM 640 N N . LEU A 1 82 ? 10.768 5.293 -0.228 1.00 86.88 82 LEU A N 1
ATOM 641 C CA . LEU A 1 82 ? 10.194 4.354 -1.177 1.00 86.88 82 LEU A CA 1
ATOM 642 C C . LEU A 1 82 ? 10.985 4.445 -2.476 1.00 86.88 82 LEU A C 1
ATOM 644 O O . LEU A 1 82 ? 10.731 5.310 -3.314 1.00 86.88 82 LEU A O 1
ATOM 648 N N . THR A 1 83 ? 11.981 3.580 -2.619 1.00 83.44 83 THR A N 1
ATOM 649 C CA . THR A 1 83 ? 12.727 3.423 -3.867 1.00 83.44 83 THR A CA 1
ATOM 650 C C . THR A 1 83 ? 12.320 2.124 -4.542 1.00 83.44 83 THR A C 1
ATOM 652 O O . THR A 1 83 ? 11.620 1.288 -3.978 1.00 83.44 83 THR A O 1
ATOM 655 N N . VAL A 1 84 ? 12.780 1.949 -5.774 1.00 73.69 84 VAL A N 1
ATOM 656 C CA . VAL A 1 84 ? 12.617 0.699 -6.517 1.00 73.69 84 VAL A CA 1
ATOM 657 C C . VAL A 1 84 ? 13.253 -0.493 -5.788 1.00 73.69 84 VAL A C 1
ATOM 659 O O . VAL A 1 84 ? 12.771 -1.616 -5.902 1.00 73.69 84 VAL A O 1
ATOM 662 N N . THR A 1 85 ? 14.331 -0.254 -5.037 1.00 82.00 85 THR A N 1
ATOM 663 C CA . THR A 1 85 ? 15.166 -1.307 -4.446 1.00 82.00 85 THR A CA 1
ATOM 664 C C . THR A 1 85 ? 15.040 -1.456 -2.942 1.00 82.00 85 THR A C 1
ATOM 666 O O . THR A 1 85 ? 15.444 -2.494 -2.418 1.00 82.00 85 THR A O 1
ATOM 669 N N . ALA A 1 86 ? 14.473 -0.462 -2.260 1.00 83.69 86 ALA A N 1
ATOM 670 C CA . ALA A 1 86 ? 14.337 -0.444 -0.817 1.00 83.69 86 ALA A CA 1
ATOM 671 C C . ALA A 1 86 ? 13.085 0.323 -0.372 1.00 83.69 86 ALA A C 1
ATOM 673 O O . ALA A 1 86 ? 12.769 1.407 -0.868 1.00 83.69 86 ALA A O 1
ATOM 674 N N . VAL A 1 87 ? 12.424 -0.239 0.629 1.00 87.38 87 VAL A N 1
ATOM 675 C CA . VAL A 1 87 ? 11.338 0.354 1.397 1.00 87.38 87 VAL A CA 1
ATOM 676 C C . VAL A 1 87 ? 11.834 0.490 2.831 1.00 87.38 87 VAL A C 1
ATOM 678 O O . VAL A 1 87 ? 12.135 -0.520 3.462 1.00 87.38 87 VAL A O 1
ATOM 681 N N . ASP A 1 88 ? 11.916 1.719 3.336 1.00 89.88 88 ASP A N 1
ATOM 682 C CA . ASP A 1 88 ? 12.024 2.020 4.769 1.00 89.88 88 ASP A CA 1
ATOM 683 C C . ASP A 1 88 ? 10.850 2.935 5.128 1.00 89.88 88 ASP A C 1
ATOM 685 O O . ASP A 1 88 ? 10.733 4.070 4.642 1.00 89.88 88 ASP A O 1
ATOM 689 N N . TYR A 1 89 ? 9.921 2.388 5.905 1.00 92.25 89 TYR A N 1
ATOM 690 C CA . TYR A 1 89 ? 8.666 3.042 6.232 1.00 92.25 89 TYR A CA 1
ATOM 691 C C . TYR A 1 89 ? 8.260 2.764 7.674 1.00 92.25 89 TYR A C 1
ATOM 693 O O . TYR A 1 89 ? 8.247 1.618 8.113 1.00 92.25 89 TYR A O 1
ATOM 701 N N . THR A 1 90 ? 7.846 3.811 8.385 1.00 92.44 90 THR A N 1
ATOM 702 C CA . THR A 1 90 ? 7.241 3.680 9.713 1.00 92.44 90 THR A CA 1
ATOM 703 C C . THR A 1 90 ? 5.733 3.881 9.617 1.00 92.44 90 THR A C 1
ATOM 705 O O . THR A 1 90 ? 5.272 4.959 9.226 1.00 92.44 90 THR A O 1
ATOM 708 N N . THR A 1 91 ? 4.962 2.863 10.004 1.00 90.06 91 THR A N 1
ATOM 709 C CA . THR A 1 91 ? 3.492 2.896 9.969 1.00 90.06 91 THR A CA 1
ATOM 710 C C . THR A 1 91 ? 2.927 3.964 10.919 1.00 90.06 91 THR A C 1
ATOM 712 O O . THR A 1 91 ? 3.620 4.436 11.832 1.00 90.06 91 THR A O 1
ATOM 715 N N . PRO A 1 92 ? 1.645 4.355 10.775 1.00 87.69 92 PRO A N 1
ATOM 716 C CA . PRO A 1 92 ? 0.966 5.212 11.746 1.00 87.69 92 PRO A CA 1
ATOM 717 C C . PRO A 1 92 ? 1.047 4.691 13.185 1.00 87.69 92 PRO A C 1
ATOM 719 O O . PRO A 1 92 ? 1.213 5.483 14.112 1.00 87.69 92 PRO A O 1
ATOM 722 N N . CYS A 1 93 ? 1.026 3.366 13.354 1.00 85.62 93 CYS A N 1
ATOM 723 C CA . CYS A 1 93 ? 1.135 2.688 14.644 1.00 85.62 93 CYS A CA 1
ATOM 724 C C . CYS A 1 93 ? 2.578 2.579 15.175 1.00 85.62 93 CYS A C 1
ATOM 726 O O . CYS A 1 93 ? 2.775 2.094 16.285 1.00 85.62 93 CYS A O 1
ATOM 728 N N . GLY A 1 94 ? 3.579 3.046 14.421 1.00 89.12 94 GLY A N 1
ATOM 729 C CA . GLY A 1 94 ? 4.980 3.084 14.848 1.00 89.12 94 GLY A CA 1
ATOM 730 C C . GLY A 1 94 ? 5.801 1.847 14.489 1.00 89.12 94 GLY A C 1
ATOM 731 O O . GLY A 1 94 ? 6.934 1.727 14.946 1.00 89.12 94 GLY A O 1
ATOM 732 N N . GLU A 1 95 ? 5.270 0.939 13.671 1.00 91.31 95 GLU A N 1
ATOM 733 C CA . GLU A 1 95 ? 6.016 -0.236 13.223 1.00 91.31 95 GLU A CA 1
ATOM 734 C C . GLU A 1 95 ? 6.984 0.152 12.110 1.00 91.31 95 GLU A C 1
ATOM 736 O O . GLU A 1 95 ? 6.583 0.785 11.133 1.00 91.31 95 GLU A O 1
ATOM 741 N N . LYS A 1 96 ? 8.250 -0.245 12.240 1.00 93.12 96 LYS A N 1
ATOM 742 C CA . LYS A 1 96 ? 9.250 -0.059 11.189 1.00 93.12 96 LYS A CA 1
ATOM 743 C C . LYS A 1 96 ? 9.196 -1.227 10.210 1.00 93.12 96 LYS A C 1
ATOM 745 O O . LYS A 1 96 ? 9.393 -2.369 10.617 1.00 93.12 96 LYS A O 1
ATOM 750 N N . ILE A 1 97 ? 8.972 -0.932 8.937 1.00 91.62 97 ILE A N 1
ATOM 751 C CA . ILE A 1 97 ? 8.962 -1.887 7.832 1.00 91.62 97 ILE A CA 1
ATOM 752 C C . ILE A 1 97 ? 10.200 -1.648 6.975 1.00 91.62 97 ILE A C 1
ATOM 754 O O . ILE A 1 97 ? 10.413 -0.542 6.480 1.00 91.62 97 ILE A O 1
ATOM 758 N N . GLU A 1 98 ? 10.985 -2.704 6.784 1.00 91.94 98 GLU A N 1
ATOM 759 C CA . GLU A 1 98 ? 12.167 -2.710 5.922 1.00 91.94 98 GLU A CA 1
ATOM 760 C C . GLU A 1 98 ? 12.039 -3.853 4.913 1.00 91.94 98 GLU A C 1
ATOM 762 O O . GLU A 1 98 ? 11.809 -4.999 5.304 1.00 91.94 98 GLU A O 1
ATOM 767 N N . PHE A 1 99 ? 12.151 -3.559 3.618 1.00 88.50 99 PHE A N 1
ATOM 768 C CA . PHE A 1 99 ? 12.030 -4.562 2.555 1.00 88.50 99 PHE A CA 1
ATOM 769 C C . PHE A 1 99 ? 12.744 -4.121 1.275 1.00 88.50 99 PHE A C 1
ATOM 771 O O . PHE A 1 99 ? 12.821 -2.930 0.995 1.00 88.50 99 PHE A O 1
ATOM 778 N N . GLY A 1 100 ? 13.237 -5.058 0.464 1.00 85.81 100 GLY A N 1
ATOM 779 C CA . GLY A 1 100 ? 13.841 -4.741 -0.830 1.00 85.81 100 GLY A CA 1
ATOM 780 C C . GLY A 1 100 ? 14.169 -5.982 -1.656 1.00 85.81 100 GLY A C 1
ATOM 781 O O . GLY A 1 100 ? 14.103 -7.103 -1.165 1.00 85.81 100 GLY A O 1
ATOM 782 N N . TRP A 1 101 ? 14.583 -5.803 -2.910 1.00 82.62 101 TRP A N 1
ATOM 783 C CA . TRP A 1 101 ? 14.932 -6.934 -3.790 1.00 82.62 101 TRP A CA 1
ATOM 784 C C . TRP A 1 101 ? 16.052 -7.817 -3.229 1.00 82.62 101 TRP A C 1
ATOM 786 O O . TRP A 1 101 ? 16.032 -9.034 -3.384 1.00 82.62 101 TRP A O 1
ATOM 796 N N . SER A 1 102 ? 17.026 -7.202 -2.556 1.00 83.69 102 SER A N 1
ATOM 797 C CA . SER A 1 102 ? 18.156 -7.881 -1.915 1.00 83.69 102 SER A CA 1
ATOM 798 C C . SER A 1 102 ? 18.051 -7.922 -0.387 1.00 83.69 102 SER A C 1
ATOM 800 O O . SER A 1 102 ? 18.993 -8.352 0.281 1.00 83.69 102 SER A O 1
ATOM 802 N N . GLN A 1 103 ? 16.929 -7.471 0.185 1.00 83.44 103 GLN A N 1
ATOM 803 C CA . GLN A 1 103 ? 16.737 -7.346 1.629 1.00 83.44 103 GLN A CA 1
ATOM 804 C C . GLN A 1 103 ? 15.425 -8.011 2.060 1.00 83.44 103 GLN A C 1
ATOM 806 O O . GLN A 1 103 ? 14.363 -7.677 1.536 1.00 83.44 103 GLN A O 1
ATOM 811 N N . PRO A 1 104 ? 15.454 -8.940 3.030 1.00 87.56 104 PRO A N 1
ATOM 812 C CA . PRO A 1 104 ? 14.241 -9.625 3.440 1.00 87.56 104 PRO A CA 1
ATOM 813 C C . PRO A 1 104 ? 13.282 -8.670 4.155 1.00 87.56 104 PRO A C 1
ATOM 815 O O . PRO A 1 104 ? 13.712 -7.667 4.727 1.00 87.56 104 PRO A O 1
ATOM 818 N N . LEU A 1 105 ? 11.996 -9.025 4.179 1.00 89.19 105 LEU A N 1
ATOM 819 C CA . LEU A 1 105 ? 10.996 -8.268 4.924 1.00 89.19 105 LEU A CA 1
ATOM 820 C C . LEU A 1 105 ? 11.312 -8.339 6.420 1.00 89.19 105 LEU A C 1
ATOM 822 O O . LEU A 1 105 ? 11.407 -9.425 6.996 1.00 89.19 105 LEU A O 1
ATOM 826 N N . ARG A 1 106 ? 11.450 -7.181 7.059 1.00 92.44 106 ARG A N 1
ATOM 827 C CA . ARG A 1 106 ? 11.563 -7.047 8.510 1.00 92.44 106 ARG A CA 1
ATOM 828 C C . ARG A 1 106 ? 10.477 -6.122 9.025 1.00 92.44 106 ARG A C 1
ATOM 830 O O . ARG A 1 106 ? 10.212 -5.078 8.436 1.00 92.44 106 ARG A O 1
ATOM 837 N N . ILE A 1 107 ? 9.893 -6.505 10.153 1.00 92.69 107 ILE A N 1
ATOM 838 C CA . ILE A 1 107 ? 8.979 -5.666 10.926 1.00 92.69 107 ILE A CA 1
ATOM 839 C C . ILE A 1 107 ? 9.616 -5.474 12.296 1.00 92.69 107 ILE A C 1
ATOM 841 O O . ILE A 1 107 ? 9.909 -6.451 12.984 1.00 92.69 107 ILE A O 1
ATOM 845 N N . ASN A 1 108 ? 9.891 -4.225 12.670 1.00 93.44 108 ASN A N 1
ATOM 846 C CA . ASN A 1 108 ? 10.606 -3.862 13.898 1.00 93.44 108 ASN A CA 1
ATOM 847 C C . ASN A 1 108 ? 11.946 -4.610 14.055 1.00 93.44 108 ASN A C 1
ATOM 849 O O . ASN A 1 108 ? 12.318 -5.036 15.146 1.00 93.44 108 ASN A O 1
ATOM 853 N N . GLY A 1 109 ? 12.659 -4.818 12.943 1.00 92.38 109 GLY A N 1
ATOM 854 C CA . GLY A 1 109 ? 13.917 -5.571 12.889 1.00 92.38 109 GLY A CA 1
ATOM 855 C C . GLY A 1 109 ? 13.760 -7.098 12.879 1.00 92.38 109 GLY A C 1
ATOM 856 O O . GLY A 1 109 ? 14.692 -7.801 12.470 1.00 92.38 109 GLY A O 1
ATOM 857 N N . SER A 1 110 ? 12.590 -7.630 13.246 1.00 92.25 110 SER A N 1
ATOM 858 C CA . SER A 1 110 ? 12.291 -9.063 13.199 1.00 92.25 110 SER A CA 1
ATOM 859 C C . SER A 1 110 ? 12.041 -9.523 11.768 1.00 92.25 110 SER A C 1
ATOM 861 O O . SER A 1 110 ? 11.156 -9.005 11.083 1.00 92.25 110 SER A O 1
ATOM 863 N N . LEU A 1 111 ? 12.813 -10.521 11.333 1.00 91.56 111 LEU A N 1
ATOM 864 C CA . LEU A 1 111 ? 12.661 -11.167 10.032 1.00 91.56 111 LEU A CA 1
ATOM 865 C C . LEU A 1 111 ? 11.258 -11.768 9.903 1.00 91.56 111 LEU A C 1
ATOM 867 O O . LEU A 1 111 ? 10.841 -12.547 10.756 1.00 91.56 111 LEU A O 1
ATOM 871 N N . GLN A 1 112 ? 10.561 -11.410 8.833 1.00 88.56 112 GLN A N 1
ATOM 872 C CA . GLN A 1 112 ? 9.311 -12.038 8.436 1.00 88.56 112 GLN A CA 1
ATOM 873 C C . GLN A 1 112 ? 9.624 -13.082 7.372 1.00 88.56 112 GLN A C 1
ATOM 875 O O . GLN A 1 112 ? 10.354 -12.788 6.424 1.00 88.56 112 GLN A O 1
ATOM 880 N N . GLU A 1 113 ? 9.080 -14.289 7.504 1.00 75.25 113 GLU A N 1
ATOM 881 C CA . GLU A 1 113 ? 9.158 -15.265 6.422 1.00 75.25 113 GLU A CA 1
ATOM 882 C C . GLU A 1 113 ? 8.196 -14.834 5.308 1.00 75.25 113 GLU A C 1
ATOM 884 O O . GLU A 1 113 ? 6.983 -14.812 5.517 1.00 75.25 113 GLU A O 1
ATOM 889 N N . PRO A 1 114 ? 8.697 -14.456 4.119 1.00 64.38 114 PRO A N 1
ATOM 890 C CA . PRO A 1 114 ? 7.861 -13.839 3.094 1.00 64.38 114 PRO A CA 1
ATOM 891 C C . PRO A 1 114 ? 6.976 -14.852 2.356 1.00 64.38 114 PRO A C 1
ATOM 893 O O . PRO A 1 114 ? 6.240 -14.467 1.451 1.00 64.38 114 PRO A O 1
ATOM 896 N N . ARG A 1 115 ? 7.066 -16.147 2.687 1.00 64.94 115 ARG A N 1
ATOM 897 C CA . ARG A 1 115 ? 6.355 -17.206 1.975 1.00 64.94 115 ARG A CA 1
ATOM 898 C C . ARG A 1 115 ? 5.374 -17.896 2.914 1.00 64.94 115 ARG A C 1
ATOM 900 O O . ARG A 1 115 ? 5.821 -18.511 3.880 1.00 64.94 115 ARG A O 1
ATOM 907 N N . PRO A 1 116 ? 4.062 -17.871 2.633 1.00 64.31 116 PRO A N 1
ATOM 908 C CA . PRO A 1 116 ? 3.191 -18.874 3.220 1.00 64.31 116 PRO A CA 1
ATOM 909 C C . PRO A 1 116 ? 3.732 -20.259 2.841 1.00 64.31 116 PRO A C 1
ATOM 911 O O . PRO A 1 116 ? 4.199 -20.468 1.721 1.00 64.31 116 PRO A O 1
ATOM 914 N N . ALA A 1 117 ? 3.659 -21.221 3.765 1.00 66.81 117 ALA A N 1
ATOM 915 C CA . ALA A 1 117 ? 4.086 -22.605 3.514 1.00 66.81 117 ALA A CA 1
ATOM 916 C C . ALA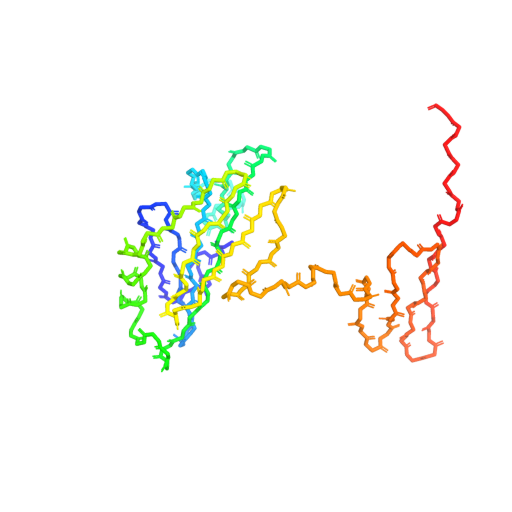 A 1 117 ? 3.346 -23.254 2.325 1.00 66.81 117 ALA A C 1
ATOM 918 O O . ALA A 1 117 ? 3.736 -24.312 1.833 1.00 66.81 117 ALA A O 1
ATOM 919 N N . ARG A 1 118 ? 2.250 -22.625 1.888 1.00 77.50 118 ARG A N 1
ATOM 920 C CA . ARG A 1 118 ? 1.330 -23.091 0.866 1.00 77.50 118 ARG A CA 1
ATOM 921 C C . ARG A 1 118 ? 1.118 -22.021 -0.201 1.00 77.50 118 ARG A C 1
ATOM 923 O O . ARG A 1 118 ? 0.924 -20.852 0.113 1.00 77.50 118 ARG A O 1
ATOM 930 N N . HIS A 1 119 ? 1.132 -22.455 -1.452 1.00 78.75 119 HIS A N 1
ATOM 931 C CA . HIS A 1 119 ? 0.725 -21.709 -2.634 1.00 78.75 119 HIS A CA 1
ATOM 932 C C . HIS A 1 119 ? -0.780 -21.411 -2.625 1.00 78.75 119 HIS A C 1
ATOM 934 O O . HIS A 1 119 ? -1.189 -20.275 -2.843 1.00 78.75 119 HIS A O 1
ATOM 940 N N . TYR A 1 120 ? -1.592 -22.421 -2.304 1.00 81.25 120 TYR A N 1
ATOM 941 C CA . TYR A 1 120 ? -3.022 -22.277 -2.050 1.00 81.25 120 TYR A CA 1
ATOM 942 C C . TYR A 1 120 ? -3.320 -22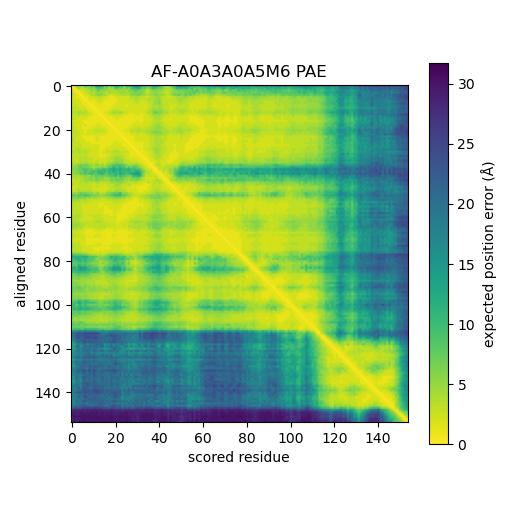.779 -0.648 1.00 81.25 120 TYR A C 1
ATOM 944 O O . TYR A 1 120 ? -2.899 -23.875 -0.284 1.00 81.25 120 TYR A O 1
ATOM 952 N N . ASP A 1 121 ? -4.049 -21.985 0.129 1.00 84.62 121 ASP A N 1
ATOM 953 C CA . ASP A 1 121 ? -4.549 -22.387 1.440 1.00 84.62 121 ASP A CA 1
ATOM 954 C C . ASP A 1 121 ? -6.017 -21.985 1.560 1.00 84.62 121 ASP A C 1
ATOM 956 O O . ASP A 1 121 ? -6.370 -20.852 1.881 1.00 84.62 121 ASP A O 1
ATOM 960 N N . SER A 1 122 ? -6.887 -22.918 1.197 1.00 83.81 122 SER A N 1
ATOM 961 C CA . SER A 1 122 ? -8.336 -22.761 1.235 1.00 83.81 122 SER A CA 1
ATOM 962 C C . SER A 1 122 ? -8.989 -24.072 1.683 1.00 83.81 122 SER A C 1
ATOM 964 O O . SER A 1 122 ? -8.339 -25.118 1.638 1.00 83.81 122 SER A O 1
ATOM 966 N N . PRO A 1 123 ? -10.284 -24.074 2.050 1.00 88.50 123 PRO A N 1
ATOM 967 C CA . PRO A 1 123 ? -11.008 -25.306 2.384 1.00 88.50 123 PRO A CA 1
ATOM 968 C C . PRO A 1 123 ? -11.043 -26.356 1.263 1.00 88.50 123 PRO A C 1
ATOM 970 O O . PRO A 1 123 ? -11.340 -27.514 1.531 1.00 88.50 123 PRO A O 1
ATOM 973 N N . TYR A 1 124 ? -10.768 -25.950 0.023 1.00 89.56 124 TYR A N 1
ATOM 974 C CA . TYR A 1 124 ? -10.887 -26.789 -1.171 1.00 89.56 124 TYR A CA 1
ATOM 975 C C . TYR A 1 124 ? -9.537 -27.271 -1.704 1.00 89.56 124 TYR A C 1
ATOM 977 O O . TYR A 1 124 ? -9.483 -28.210 -2.490 1.00 89.56 124 TYR A O 1
ATOM 985 N N . CYS A 1 125 ? -8.447 -26.604 -1.324 1.00 87.69 125 CYS A N 1
ATOM 986 C CA . CYS A 1 125 ? -7.110 -26.905 -1.811 1.00 87.69 125 CYS A CA 1
ATOM 987 C C . CYS A 1 125 ? -6.071 -26.314 -0.859 1.00 87.69 125 CYS A C 1
ATOM 989 O O . CYS A 1 125 ? -6.107 -25.114 -0.560 1.00 87.69 125 CYS A O 1
ATOM 991 N N . GLN A 1 126 ? -5.157 -27.168 -0.400 1.00 89.44 126 GLN A N 1
ATOM 992 C CA . GLN A 1 126 ? -4.040 -26.815 0.466 1.00 89.44 126 GLN A CA 1
ATOM 993 C C . GLN A 1 126 ? -2.759 -27.417 -0.110 1.00 89.44 126 GLN A C 1
ATOM 995 O O . GLN A 1 126 ? -2.531 -28.616 0.033 1.00 89.44 126 GLN A O 1
ATOM 1000 N N . ILE A 1 127 ? -1.924 -26.613 -0.769 1.00 87.62 127 ILE A N 1
ATOM 1001 C CA . ILE A 1 127 ? -0.748 -27.132 -1.481 1.00 87.62 127 ILE A CA 1
ATOM 1002 C C . ILE A 1 127 ? 0.439 -26.173 -1.456 1.00 87.62 127 ILE A C 1
ATOM 1004 O O . ILE A 1 127 ? 0.239 -24.965 -1.438 1.00 87.62 127 ILE A O 1
ATOM 1008 N N . GLY A 1 128 ? 1.665 -26.706 -1.435 1.00 85.06 128 GLY A N 1
ATOM 1009 C CA . GLY A 1 128 ? 2.932 -25.959 -1.481 1.00 85.06 128 GLY A CA 1
ATOM 1010 C C . GLY A 1 128 ? 3.295 -25.407 -2.866 1.00 85.06 128 GLY A C 1
ATOM 1011 O O . GLY A 1 128 ? 2.605 -25.666 -3.846 1.00 85.06 128 GLY A O 1
ATOM 1012 N N . PHE A 1 129 ? 4.391 -24.643 -2.944 1.00 77.50 129 PHE A N 1
ATOM 1013 C CA . PHE A 1 129 ? 5.035 -24.252 -4.207 1.00 77.50 129 PHE A CA 1
ATOM 1014 C C . PHE A 1 129 ? 6.503 -24.722 -4.218 1.00 77.50 129 PHE A C 1
ATOM 1016 O O . PHE A 1 129 ? 7.198 -24.472 -3.228 1.00 77.50 129 PHE A O 1
ATOM 1023 N N . PRO A 1 130 ? 7.011 -25.317 -5.315 1.00 81.56 130 PRO A N 1
ATOM 1024 C CA . PRO A 1 130 ? 6.285 -25.678 -6.538 1.00 81.56 130 PRO A CA 1
ATOM 1025 C C . PRO A 1 130 ? 5.368 -26.895 -6.325 1.00 81.56 130 PRO A C 1
ATOM 1027 O O . PRO A 1 130 ? 5.633 -27.731 -5.465 1.00 81.56 130 PRO A O 1
ATOM 1030 N N . ALA A 1 131 ? 4.287 -26.984 -7.102 1.00 83.44 131 ALA A N 1
ATOM 1031 C CA . ALA A 1 131 ? 3.393 -28.139 -7.133 1.00 83.44 131 ALA A CA 1
ATOM 1032 C C . ALA A 1 131 ? 3.323 -28.677 -8.562 1.00 83.44 131 ALA A C 1
ATOM 1034 O O . ALA A 1 131 ? 2.980 -27.931 -9.476 1.00 83.44 131 ALA A O 1
ATOM 1035 N N . GLU A 1 132 ? 3.642 -29.956 -8.745 1.00 89.50 132 GLU A N 1
ATOM 1036 C CA . GLU A 1 132 ? 3.513 -30.644 -10.038 1.00 89.50 132 GLU A CA 1
ATOM 1037 C C . GLU A 1 132 ? 2.070 -31.060 -10.318 1.00 89.50 132 GLU A C 1
ATOM 1039 O O . GLU A 1 132 ? 1.693 -31.229 -11.466 1.00 89.50 132 GLU A O 1
ATOM 1044 N N . GLN A 1 133 ? 1.243 -31.178 -9.282 1.00 88.81 133 GLN A N 1
ATOM 1045 C CA . GLN A 1 133 ? -0.171 -31.489 -9.409 1.00 88.81 133 GLN A CA 1
ATOM 1046 C C . GLN A 1 133 ? -0.958 -30.710 -8.358 1.00 88.81 133 GLN A C 1
ATOM 1048 O O . GLN A 1 133 ? -0.500 -30.594 -7.225 1.00 88.81 133 GLN A O 1
ATOM 1053 N N . ILE A 1 134 ? -2.130 -30.185 -8.710 1.00 90.31 134 ILE A N 1
ATOM 1054 C CA . ILE A 1 134 ? -3.031 -29.472 -7.802 1.00 90.31 134 ILE A CA 1
ATOM 1055 C C . ILE A 1 134 ? -4.414 -30.114 -7.867 1.00 90.31 134 ILE A C 1
ATOM 1057 O O . ILE A 1 1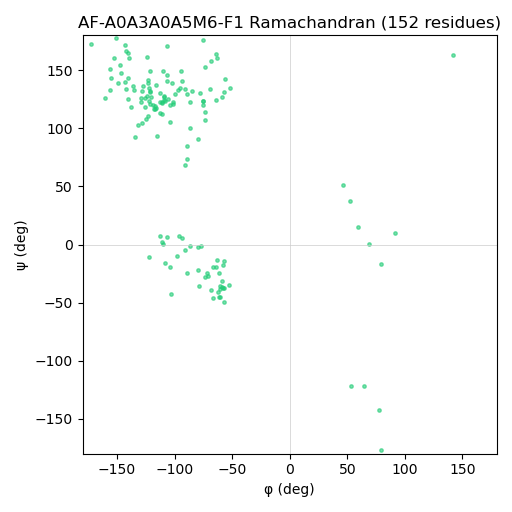34 ? -5.068 -30.060 -8.906 1.00 90.31 134 ILE A O 1
ATOM 1061 N N . ASP A 1 135 ? -4.877 -30.641 -6.734 1.00 91.31 135 ASP A N 1
ATOM 1062 C CA . ASP A 1 135 ? -6.239 -31.147 -6.578 1.00 91.31 135 ASP A CA 1
ATOM 1063 C C . ASP A 1 135 ? -7.088 -30.108 -5.835 1.00 91.31 135 ASP A C 1
ATOM 1065 O O . ASP A 1 135 ? -6.755 -29.680 -4.725 1.00 91.31 135 ASP A O 1
ATOM 1069 N N . ILE A 1 136 ? -8.187 -29.684 -6.457 1.00 91.69 136 ILE A N 1
ATOM 1070 C CA . ILE A 1 136 ? -9.177 -28.772 -5.883 1.00 91.69 136 ILE A CA 1
ATOM 1071 C C . ILE A 1 136 ? -10.470 -29.557 -5.697 1.00 91.69 136 ILE A C 1
ATOM 1073 O O . ILE A 1 136 ? -11.106 -29.948 -6.676 1.00 91.69 136 ILE A O 1
ATOM 1077 N N . GLN A 1 137 ? -10.871 -29.774 -4.448 1.00 93.00 137 GLN A N 1
ATOM 1078 C CA . GLN A 1 137 ? -12.065 -30.541 -4.115 1.00 93.00 137 GLN A CA 1
ATOM 1079 C C . GLN A 1 137 ? -13.178 -29.648 -3.568 1.00 93.00 137 GLN A C 1
ATOM 1081 O O . GLN A 1 137 ? -12.987 -28.930 -2.590 1.00 93.00 137 GLN A O 1
ATOM 1086 N N . VAL A 1 138 ? -14.371 -29.749 -4.156 1.00 91.50 138 VAL A N 1
ATOM 1087 C CA . VAL A 1 138 ? -15.594 -29.091 -3.681 1.00 91.50 138 VAL A CA 1
ATOM 1088 C C . VAL A 1 138 ? -16.694 -30.147 -3.575 1.00 91.50 138 VAL A C 1
ATOM 1090 O O . VAL A 1 138 ? -17.245 -30.589 -4.580 1.00 91.50 138 VAL A O 1
ATOM 1093 N N . GLY A 1 139 ? -17.012 -30.572 -2.350 1.00 90.12 139 GLY A N 1
ATOM 1094 C CA . GLY A 1 139 ? -17.955 -31.672 -2.130 1.00 90.12 139 GLY A CA 1
ATOM 1095 C C . GLY A 1 139 ? -17.426 -32.994 -2.698 1.00 90.12 139 GLY A C 1
ATOM 1096 O O . GLY A 1 139 ? -16.355 -33.459 -2.305 1.00 90.12 139 GLY A O 1
ATOM 1097 N N . ASP A 1 140 ? -18.181 -33.599 -3.611 1.00 91.81 140 ASP A N 1
ATOM 1098 C CA . ASP A 1 140 ? -17.838 -34.840 -4.316 1.00 91.81 140 ASP A CA 1
ATOM 1099 C C . ASP A 1 140 ? -17.083 -34.614 -5.639 1.00 91.81 140 ASP A C 1
ATOM 1101 O O . ASP A 1 140 ? -16.643 -35.575 -6.268 1.00 91.81 140 ASP A O 1
ATOM 1105 N N . GLN A 1 141 ? -16.900 -33.358 -6.054 1.00 91.62 141 GLN A N 1
ATOM 1106 C CA . GLN A 1 141 ? -16.198 -33.004 -7.284 1.00 91.62 141 GLN A CA 1
ATOM 1107 C C . GLN A 1 141 ? -14.730 -32.687 -7.003 1.00 91.62 141 GLN A C 1
ATOM 1109 O O . GLN A 1 141 ? -14.415 -31.928 -6.085 1.00 91.62 141 GLN A O 1
ATOM 1114 N N . VAL A 1 142 ? -13.837 -33.230 -7.833 1.00 93.00 142 VAL A N 1
ATOM 1115 C CA . VAL A 1 142 ? -12.395 -32.958 -7.796 1.00 93.00 142 VAL A CA 1
ATOM 1116 C C . VAL A 1 142 ? -11.956 -32.461 -9.169 1.00 93.00 142 VAL A C 1
ATOM 1118 O O . VAL A 1 142 ? -12.219 -33.112 -10.180 1.00 93.00 142 VAL A O 1
ATOM 1121 N N . LEU A 1 143 ? -11.279 -31.314 -9.199 1.00 91.31 143 LEU A N 1
ATOM 1122 C CA . LEU A 1 143 ? -10.510 -30.846 -10.348 1.00 91.31 143 LEU A CA 1
ATOM 1123 C C . LEU A 1 143 ? -9.031 -31.115 -10.080 1.00 91.31 143 LEU A C 1
ATOM 1125 O O . LEU A 1 143 ? -8.481 -30.585 -9.120 1.00 91.31 143 LEU A O 1
ATOM 1129 N N . GLN A 1 144 ? -8.405 -31.901 -10.947 1.00 92.38 144 GLN A N 1
ATOM 1130 C CA . GLN A 1 144 ? -6.978 -32.203 -10.915 1.00 92.38 144 GLN A CA 1
ATOM 1131 C C . GLN A 1 144 ? -6.282 -31.424 -12.034 1.00 92.38 144 GLN A C 1
ATOM 1133 O O . GLN A 1 144 ? -6.672 -31.512 -13.200 1.00 92.38 144 GLN A O 1
ATOM 1138 N N . LEU A 1 145 ? -5.270 -30.643 -11.672 1.00 89.50 145 LEU A N 1
ATOM 1139 C CA . LEU A 1 145 ? -4.395 -29.928 -12.596 1.00 89.50 145 LEU A CA 1
ATOM 1140 C C . LEU A 1 145 ? -3.016 -30.576 -12.527 1.00 89.50 145 LEU A C 1
ATOM 1142 O O . LEU A 1 145 ? -2.437 -30.614 -11.448 1.00 89.50 145 LEU A O 1
ATOM 1146 N N . ASP A 1 146 ? -2.501 -31.071 -13.647 1.00 88.88 146 ASP A N 1
ATOM 1147 C CA . ASP A 1 146 ? -1.177 -31.692 -13.743 1.00 88.88 146 ASP A CA 1
ATOM 1148 C C . ASP A 1 146 ? -0.244 -30.786 -14.559 1.00 88.88 146 ASP A C 1
ATOM 1150 O O . ASP A 1 146 ? -0.544 -30.411 -15.694 1.00 88.88 146 ASP A O 1
ATOM 1154 N N . PHE A 1 147 ? 0.867 -30.404 -13.940 1.00 83.88 147 PHE A N 1
ATOM 1155 C CA . PHE A 1 147 ? 1.909 -29.521 -14.455 1.00 83.88 147 PHE A CA 1
ATOM 1156 C C . PHE A 1 147 ? 3.236 -30.259 -14.685 1.00 83.88 147 PHE A C 1
ATOM 1158 O O . PHE A 1 147 ? 4.236 -29.619 -15.005 1.00 83.88 147 PHE A O 1
ATOM 1165 N N . SER A 1 148 ? 3.271 -31.588 -14.545 1.00 80.19 148 SER A N 1
ATOM 1166 C CA . SER A 1 148 ? 4.465 -32.402 -14.815 1.00 80.19 148 SER A CA 1
ATOM 1167 C C . SER A 1 148 ? 4.861 -32.421 -16.302 1.00 80.19 148 SER A C 1
ATOM 1169 O O . SER A 1 148 ? 6.017 -32.678 -16.635 1.00 80.19 148 SER A O 1
ATOM 1171 N N . ALA A 1 149 ? 3.934 -32.083 -17.206 1.00 62.50 149 ALA A N 1
ATOM 1172 C CA . ALA A 1 149 ? 4.156 -32.023 -18.650 1.00 62.50 149 ALA A CA 1
ATOM 1173 C C . ALA A 1 149 ? 4.617 -30.628 -19.119 1.00 62.50 149 ALA A C 1
ATOM 1175 O O . ALA A 1 149 ? 3.900 -29.917 -19.823 1.00 62.50 149 ALA A O 1
ATOM 1176 N N . GLY A 1 150 ? 5.830 -30.231 -18.735 1.00 55.53 150 GLY A N 1
ATOM 1177 C CA . GLY A 1 150 ? 6.566 -29.147 -19.389 1.00 55.53 150 GLY A CA 1
ATOM 1178 C C . GLY A 1 150 ? 7.418 -29.689 -20.538 1.00 55.53 150 GLY A C 1
ATOM 1179 O O . GLY A 1 150 ? 8.630 -29.795 -20.390 1.00 55.53 150 GLY A O 1
ATOM 1180 N N . ASP A 1 151 ? 6.798 -30.067 -21.659 1.00 50.72 151 ASP A N 1
ATOM 1181 C CA . ASP A 1 151 ? 7.527 -30.410 -22.889 1.00 50.72 151 ASP A CA 1
ATOM 1182 C C . ASP A 1 151 ? 7.922 -29.105 -23.610 1.00 50.72 151 ASP A C 1
ATOM 1184 O O . ASP A 1 151 ? 7.171 -28.560 -24.420 1.00 50.72 151 ASP A O 1
ATOM 1188 N N . GLU A 1 152 ? 9.107 -28.569 -23.301 1.00 50.97 152 GLU A N 1
ATOM 1189 C CA . GLU A 1 152 ? 9.799 -27.615 -24.178 1.00 50.97 152 GLU A CA 1
ATOM 1190 C C . GLU A 1 152 ? 10.693 -28.390 -25.153 1.00 50.97 152 GLU A C 1
ATOM 1192 O O . GLU A 1 152 ? 11.891 -28.582 -24.950 1.00 50.97 152 GLU A O 1
ATOM 1197 N N . SER A 1 153 ? 10.091 -28.833 -26.253 1.00 41.19 153 SER A N 1
ATOM 1198 C CA . SER A 1 153 ? 10.802 -29.028 -27.513 1.00 41.19 153 SER A CA 1
ATOM 1199 C C . SER A 1 153 ? 10.443 -27.872 -28.448 1.00 41.19 153 SER A C 1
ATOM 1201 O O . SER A 1 153 ? 9.330 -27.846 -28.977 1.00 41.19 153 SER A O 1
ATOM 1203 N N . GLY A 1 154 ? 11.375 -26.930 -28.646 1.00 35.88 154 GLY A N 1
ATOM 1204 C CA . GLY A 1 154 ? 11.252 -25.834 -29.616 1.00 35.88 154 GLY A CA 1
ATOM 1205 C C . GLY A 1 154 ? 12.190 -24.667 -29.367 1.00 35.88 154 GLY A C 1
ATOM 1206 O O . GLY A 1 154 ? 11.713 -23.682 -28.771 1.00 35.88 154 GLY A O 1
#